Protein AF-A0A9W5NQE2-F1 (afdb_monomer_lite)

Sequence (85 aa):
MINGTFKASRGFNLTAEEAKAVAVADKYLDQFLAADKVVFGFPLWNLTIPAVLHTYIDYLNRAGKTFNYTLEGPVGLIGNKKLHY

Foldseek 3Di:
DVVLQVCVVVVHDDDPVSVVVLVVLCVLLVVVLPALEDEDDADQDPNDGPPVVVVSVVSNDHDPRQWHADPVGIDGDSVRRHYHD

Secondary structure (DSSP, 8-state):
-HHHHHHHHTT----HHHHHHHHHHHHHHHHHHH-SEEE-----BTTB--HHHHHHHHHH--BTTTEEEETTEEEES-TTSEEE-

Radius of gyration: 14.38 Å; chains: 1; bounding box: 38×28×35 Å

Organism: Bacillus cereus (strain VD014) (NCBI:txid1053223)

InterPro domains:
  IPR003680 Flavodoxin-like fold [PF02525] (14-83)
  IPR029039 Flavoprotein-like superfamily [G3DSA:3.40.50.360] (1-85)
  IPR029039 Flavoprotein-like superfamily [SSF52218] (9-84)
  IPR050104 FMN-dependent NADH:quinone oxidoreductase, azoreductase type 1 [PTHR43741] (4-83)

pLDDT: mean 92.78, std 7.12, range [55.94, 98.5]

Structure (mmCIF, N/CA/C/O backbone):
data_AF-A0A9W5NQE2-F1
#
_entry.id   AF-A0A9W5NQE2-F1
#
loop_
_atom_site.group_PDB
_atom_site.id
_atom_site.type_symbol
_atom_site.label_atom_id
_atom_site.label_alt_id
_atom_site.label_comp_id
_atom_site.label_asym_id
_atom_site.label_entity_id
_atom_site.label_seq_id
_atom_site.pdbx_PDB_ins_code
_atom_site.Cartn_x
_atom_site.Cartn_y
_atom_site.Cartn_z
_atom_site.occupancy
_atom_site.B_iso_or_equiv
_atom_site.auth_seq_id
_atom_site.auth_comp_id
_atom_site.auth_asym_id
_atom_site.auth_atom_id
_atom_site.pdbx_PDB_model_num
ATOM 1 N N . MET A 1 1 ? -0.886 7.754 -10.778 1.00 55.94 1 MET A N 1
ATOM 2 C CA . MET A 1 1 ? -1.309 7.115 -9.512 1.00 55.94 1 MET A CA 1
ATOM 3 C C . MET A 1 1 ? -2.026 8.101 -8.600 1.00 55.94 1 MET A C 1
ATOM 5 O O . MET A 1 1 ? -3.228 7.951 -8.460 1.00 55.94 1 MET A O 1
ATOM 9 N N . ILE A 1 2 ? -1.359 9.145 -8.078 1.00 63.41 2 ILE A N 1
ATOM 10 C CA . ILE A 1 2 ? -1.956 10.103 -7.117 1.00 63.41 2 ILE A CA 1
ATOM 11 C C . ILE A 1 2 ? -3.297 10.688 -7.607 1.00 63.41 2 ILE A C 1
ATOM 13 O O . ILE A 1 2 ? -4.298 10.559 -6.908 1.00 63.41 2 ILE A O 1
ATOM 17 N N . ASN A 1 3 ? -3.359 11.227 -8.833 1.00 77.19 3 ASN A N 1
ATOM 18 C CA . ASN A 1 3 ? -4.608 11.784 -9.378 1.00 77.19 3 ASN A CA 1
ATOM 19 C C . ASN A 1 3 ? -5.705 10.733 -9.612 1.00 77.19 3 ASN A C 1
ATOM 21 O O . ASN A 1 3 ? -6.839 10.949 -9.202 1.00 77.19 3 ASN A O 1
ATOM 25 N N . GLY A 1 4 ? -5.385 9.598 -10.242 1.00 87.31 4 GLY A N 1
ATOM 26 C CA . GLY A 1 4 ? -6.379 8.561 -10.552 1.00 87.31 4 GLY A CA 1
ATOM 27 C C . GLY A 1 4 ? -6.991 7.944 -9.293 1.00 87.31 4 GLY A C 1
ATOM 28 O O . GLY A 1 4 ? -8.207 7.869 -9.163 1.00 87.31 4 GLY A O 1
ATOM 29 N N . THR A 1 5 ? -6.154 7.590 -8.321 1.00 86.00 5 THR A N 1
ATOM 30 C CA . THR A 1 5 ? -6.583 7.041 -7.031 1.00 86.00 5 THR A CA 1
ATOM 31 C C . THR A 1 5 ? -7.444 8.023 -6.236 1.00 86.00 5 THR A C 1
ATOM 33 O O . THR A 1 5 ? -8.462 7.636 -5.661 1.00 86.00 5 THR A O 1
ATOM 36 N N . PHE A 1 6 ? -7.052 9.299 -6.208 1.00 85.62 6 PHE A N 1
ATOM 37 C CA . PHE A 1 6 ? -7.830 10.358 -5.569 1.00 85.62 6 PHE A CA 1
ATOM 38 C C . PHE A 1 6 ? -9.186 10.565 -6.254 1.00 85.62 6 PHE A C 1
ATOM 40 O O . PHE A 1 6 ? -10.210 10.695 -5.588 1.00 85.62 6 PHE A O 1
ATOM 47 N N . LYS A 1 7 ? -9.210 10.566 -7.590 1.00 90.12 7 LYS A N 1
ATOM 48 C CA . LYS A 1 7 ? -10.453 10.684 -8.355 1.00 90.12 7 LYS A CA 1
ATOM 49 C C . LYS A 1 7 ? -11.388 9.508 -8.101 1.00 90.12 7 LYS A C 1
ATOM 51 O O . LYS A 1 7 ? -12.565 9.725 -7.825 1.00 90.12 7 LYS A O 1
ATOM 56 N N . ALA A 1 8 ? -10.846 8.291 -8.111 1.00 87.88 8 ALA A N 1
ATOM 57 C CA . ALA A 1 8 ? -11.595 7.069 -7.848 1.00 87.88 8 ALA A CA 1
ATOM 58 C C . ALA A 1 8 ? -12.249 7.086 -6.457 1.00 87.88 8 ALA A C 1
ATOM 60 O O . ALA A 1 8 ? -13.428 6.768 -6.334 1.00 87.88 8 ALA A O 1
ATOM 61 N N . SER A 1 9 ? -11.531 7.522 -5.414 1.00 83.50 9 SER A N 1
ATOM 62 C CA . SER A 1 9 ? -12.084 7.580 -4.050 1.00 83.50 9 SER A CA 1
ATOM 63 C C . SER A 1 9 ? -13.173 8.640 -3.864 1.00 83.50 9 SER A C 1
ATOM 65 O O . SER A 1 9 ? -13.981 8.535 -2.944 1.00 83.50 9 SER A O 1
ATOM 67 N N . ARG A 1 10 ? -13.216 9.655 -4.733 1.00 85.69 10 ARG A N 1
ATOM 68 C CA . ARG A 1 10 ? -14.213 10.737 -4.722 1.00 85.69 10 ARG A CA 1
ATOM 69 C C . ARG A 1 10 ? -15.351 10.533 -5.728 1.00 85.69 10 ARG A C 1
ATOM 71 O O . ARG A 1 10 ? -16.227 11.387 -5.807 1.00 85.69 10 ARG A O 1
ATOM 78 N N . GLY A 1 11 ? -15.346 9.432 -6.485 1.00 87.12 11 GLY A N 1
ATOM 79 C CA . GLY A 1 11 ? -16.353 9.153 -7.513 1.00 87.12 11 GLY A CA 1
ATOM 80 C C . GLY A 1 11 ? -16.256 10.057 -8.748 1.00 87.12 11 GLY A C 1
ATOM 81 O O . GLY A 1 11 ? -17.240 10.222 -9.463 1.00 87.12 11 GLY A O 1
ATOM 82 N N . PHE A 1 12 ? -15.094 10.666 -9.002 1.00 91.62 12 PHE A N 1
ATOM 83 C CA . PHE A 1 12 ? -14.863 11.448 -10.216 1.00 91.62 12 PHE A CA 1
ATOM 84 C C . PHE A 1 12 ? -14.584 10.541 -11.422 1.00 91.62 12 PHE A C 1
ATOM 86 O O . PHE A 1 12 ? -14.070 9.431 -11.282 1.00 91.62 12 PHE A O 1
ATOM 93 N N . ASN A 1 13 ? -14.860 11.052 -12.624 1.00 93.31 13 ASN A N 1
ATOM 94 C CA . ASN A 1 13 ? -14.557 10.351 -13.871 1.00 93.31 13 ASN A CA 1
ATOM 95 C C . ASN A 1 13 ? -13.044 10.156 -14.054 1.00 93.31 13 ASN A C 1
ATOM 97 O O . ASN A 1 13 ? -12.250 11.071 -13.810 1.00 93.31 13 ASN A O 1
ATOM 101 N N . LEU A 1 14 ? -12.666 8.971 -14.534 1.00 94.06 14 LEU A N 1
ATOM 102 C CA . LEU A 1 14 ? -11.286 8.587 -14.826 1.00 94.06 14 LEU A CA 1
ATOM 103 C C . LEU A 1 14 ? -11.053 8.544 -16.335 1.00 94.06 14 LEU A C 1
ATOM 105 O O . LEU A 1 14 ? -11.923 8.097 -17.085 1.00 94.06 14 LEU A O 1
ATOM 109 N N . THR A 1 15 ? -9.860 8.942 -16.782 1.00 96.12 15 THR A N 1
ATOM 110 C CA . THR A 1 15 ? -9.406 8.576 -18.134 1.00 96.12 15 THR A CA 1
ATOM 111 C C . THR A 1 15 ? -9.099 7.077 -18.208 1.00 96.12 15 THR A C 1
ATOM 113 O O . THR A 1 15 ? -8.968 6.400 -17.184 1.00 96.12 15 THR A O 1
ATOM 116 N N . ALA A 1 16 ? -8.939 6.539 -19.419 1.00 95.06 16 ALA A N 1
ATOM 117 C CA . ALA A 1 16 ? -8.597 5.130 -19.604 1.00 95.06 16 ALA A CA 1
ATOM 118 C C . ALA A 1 16 ? -7.249 4.765 -18.948 1.00 95.06 16 ALA A C 1
ATOM 120 O O . ALA A 1 16 ? -7.105 3.691 -18.364 1.00 95.06 16 ALA A O 1
ATOM 121 N N . GLU A 1 17 ? -6.264 5.659 -19.008 1.00 93.56 17 GLU A N 1
ATOM 122 C CA . GLU A 1 17 ? -4.945 5.495 -18.392 1.00 93.56 17 GLU A CA 1
ATOM 123 C C . GLU A 1 17 ? -5.030 5.560 -16.866 1.00 93.56 17 GLU A C 1
ATOM 125 O O . GLU A 1 17 ? -4.409 4.748 -16.177 1.00 93.56 17 GLU A O 1
ATOM 130 N N . GLU A 1 18 ? -5.824 6.492 -16.329 1.00 94.62 18 GLU A N 1
ATOM 131 C CA . GLU A 1 18 ? -6.066 6.598 -14.889 1.00 94.62 18 GLU A CA 1
ATOM 132 C C . GLU A 1 18 ? -6.748 5.336 -14.358 1.00 94.62 18 GLU A C 1
ATOM 134 O O . GLU A 1 18 ? -6.290 4.777 -13.363 1.00 94.62 18 GLU A O 1
ATOM 139 N N . ALA A 1 19 ? -7.777 4.844 -15.053 1.00 94.06 19 ALA A N 1
ATOM 14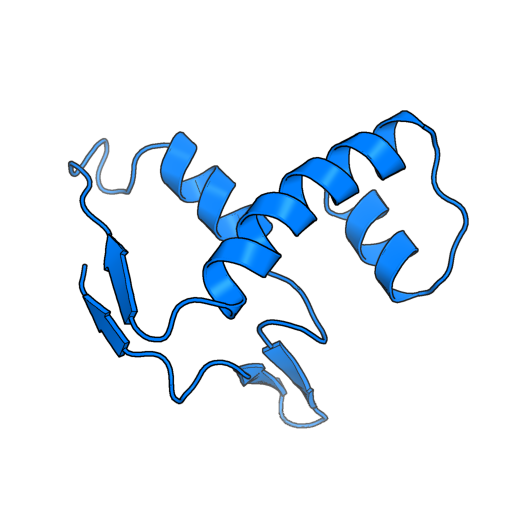0 C CA . ALA A 1 19 ? -8.482 3.619 -14.694 1.00 94.06 19 ALA A CA 1
ATOM 141 C C . ALA A 1 19 ? -7.553 2.395 -14.710 1.00 94.06 19 ALA A C 1
ATOM 143 O O . ALA A 1 19 ? -7.559 1.606 -13.767 1.00 94.06 19 ALA A O 1
ATOM 144 N N . LYS A 1 20 ? -6.695 2.260 -15.732 1.00 95.25 20 LYS A N 1
ATOM 145 C CA . LYS A 1 20 ? -5.689 1.184 -15.794 1.00 95.25 20 LYS A CA 1
ATOM 146 C C . LYS A 1 20 ? -4.708 1.251 -14.625 1.00 95.25 20 LYS A C 1
ATOM 148 O O . LYS A 1 20 ? -4.431 0.228 -14.007 1.00 95.25 20 LYS A O 1
ATOM 153 N N . ALA A 1 21 ? -4.193 2.438 -14.305 1.00 93.69 21 ALA A N 1
ATOM 154 C CA . ALA A 1 21 ? -3.262 2.609 -13.191 1.00 93.69 21 ALA A CA 1
ATOM 155 C C . ALA A 1 21 ? -3.921 2.300 -11.835 1.00 93.69 21 ALA A C 1
ATOM 157 O O . ALA A 1 21 ? -3.314 1.626 -11.003 1.00 93.69 21 ALA A O 1
ATOM 158 N N . VAL A 1 22 ? -5.166 2.746 -11.629 1.00 95.06 22 VAL A N 1
ATOM 159 C CA . VAL A 1 22 ? -5.952 2.434 -10.425 1.00 95.06 22 VAL A CA 1
ATOM 1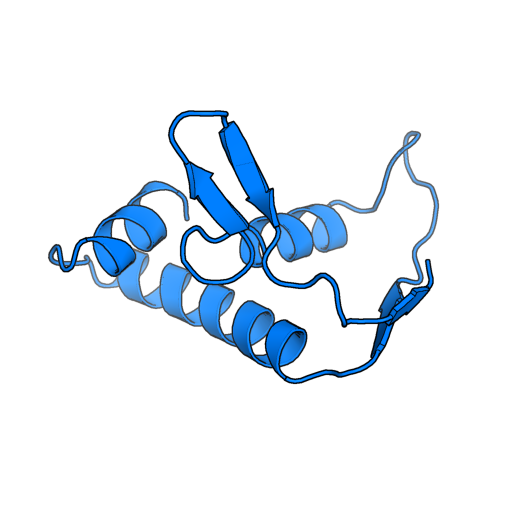60 C C . VAL A 1 22 ? -6.172 0.928 -10.303 1.00 95.06 22 VAL A C 1
ATOM 162 O O . VAL A 1 22 ? -5.900 0.374 -9.246 1.00 95.06 22 VAL A O 1
ATOM 165 N N . ALA A 1 23 ? -6.541 0.246 -11.391 1.00 95.56 23 ALA A N 1
ATOM 166 C CA . ALA A 1 23 ? -6.751 -1.201 -11.385 1.00 95.56 23 ALA A CA 1
ATOM 167 C C . ALA A 1 23 ? -5.485 -1.993 -11.012 1.00 95.56 23 ALA A C 1
ATOM 169 O O . ALA A 1 23 ? -5.562 -2.985 -10.287 1.00 95.56 23 ALA A O 1
ATOM 170 N N . VAL A 1 24 ? -4.306 -1.555 -11.472 1.00 96.06 24 VAL A N 1
ATOM 171 C CA . VAL A 1 24 ? -3.027 -2.169 -11.075 1.00 96.06 24 VAL A CA 1
ATOM 172 C C . VAL A 1 24 ? -2.796 -2.014 -9.573 1.00 96.06 24 VAL A C 1
ATOM 174 O O . VAL A 1 24 ? -2.450 -2.989 -8.912 1.00 96.06 24 VAL A O 1
ATOM 177 N N . ALA A 1 25 ? -3.005 -0.815 -9.028 1.00 95.44 25 ALA A N 1
ATOM 178 C CA . ALA A 1 25 ? -2.826 -0.557 -7.603 1.00 95.44 25 ALA A CA 1
ATOM 179 C C . ALA A 1 25 ? -3.824 -1.343 -6.743 1.00 95.44 25 ALA A C 1
ATOM 181 O O . ALA A 1 25 ? -3.430 -1.957 -5.753 1.00 95.44 25 ALA A O 1
ATOM 182 N N . ASP A 1 26 ? -5.096 -1.350 -7.148 1.00 95.94 26 ASP A N 1
ATOM 183 C CA . ASP A 1 26 ? -6.182 -2.030 -6.443 1.00 95.94 26 ASP A CA 1
ATOM 184 C C . ASP A 1 26 ? -5.919 -3.537 -6.368 1.00 95.94 26 ASP A C 1
ATOM 186 O O . ASP A 1 26 ? -6.048 -4.118 -5.297 1.00 95.94 26 ASP A O 1
ATOM 190 N N . LYS A 1 27 ? -5.400 -4.155 -7.441 1.00 97.94 27 LYS A N 1
ATOM 191 C CA . LYS A 1 27 ? -4.997 -5.571 -7.427 1.00 97.94 27 LYS A CA 1
ATOM 192 C C . LYS A 1 27 ? -4.041 -5.903 -6.272 1.00 97.94 27 LYS A C 1
ATOM 194 O O . LYS A 1 27 ? -4.240 -6.897 -5.577 1.00 97.94 27 LYS A O 1
ATOM 199 N N . TYR A 1 28 ? -2.987 -5.109 -6.087 1.00 98.06 28 TYR A N 1
ATOM 200 C CA . TYR A 1 28 ? -1.992 -5.353 -5.036 1.00 98.06 28 TYR A CA 1
ATOM 201 C C . TYR A 1 28 ? -2.510 -4.973 -3.649 1.00 98.06 28 TYR A C 1
ATOM 203 O O . TYR A 1 28 ? -2.261 -5.687 -2.678 1.00 98.06 28 TYR A O 1
ATOM 211 N N . LEU A 1 29 ? -3.255 -3.871 -3.556 1.00 96.44 29 LEU A N 1
ATOM 212 C CA . LEU A 1 29 ? -3.867 -3.425 -2.311 1.00 96.44 29 LEU A CA 1
ATOM 213 C C . LEU A 1 29 ? -4.870 -4.455 -1.782 1.00 96.44 29 LEU A C 1
ATOM 215 O O . LEU A 1 29 ? -4.806 -4.815 -0.610 1.00 96.44 29 LEU A O 1
ATOM 219 N N . ASP A 1 30 ? -5.758 -4.960 -2.633 1.00 97.06 30 ASP A N 1
ATOM 220 C CA . ASP A 1 30 ? -6.773 -5.936 -2.241 1.00 97.06 30 ASP A CA 1
ATOM 221 C C . ASP A 1 30 ? -6.128 -7.261 -1.821 1.00 97.06 30 ASP A C 1
ATOM 223 O O . ASP A 1 30 ? -6.503 -7.832 -0.795 1.00 97.06 30 ASP A O 1
ATOM 227 N N . GLN A 1 31 ? -5.084 -7.703 -2.536 1.00 97.56 31 GLN A N 1
ATOM 228 C CA . GLN A 1 31 ? -4.280 -8.857 -2.127 1.00 97.56 31 GLN A CA 1
ATOM 229 C C . GLN A 1 31 ? -3.667 -8.653 -0.732 1.00 97.56 31 GLN A C 1
ATOM 231 O O . GLN A 1 31 ? -3.742 -9.541 0.118 1.00 97.56 31 GLN A O 1
ATOM 236 N N . PHE A 1 32 ? -3.072 -7.486 -0.479 1.00 96.94 32 PHE A N 1
ATOM 237 C CA . PHE A 1 32 ? -2.481 -7.157 0.815 1.00 96.94 32 PHE A CA 1
ATOM 238 C C . PHE A 1 32 ? -3.530 -7.105 1.932 1.00 96.94 32 PHE A C 1
ATOM 240 O O . PHE A 1 32 ? -3.299 -7.627 3.025 1.00 96.94 32 PHE A O 1
ATOM 247 N N . LEU A 1 33 ? -4.693 -6.499 1.678 1.00 95.69 33 LEU A N 1
ATOM 248 C CA . LEU A 1 33 ? -5.782 -6.389 2.650 1.00 95.69 33 LEU A CA 1
ATOM 249 C C . LEU A 1 33 ? -6.352 -7.757 3.029 1.00 95.69 33 LEU A C 1
ATOM 251 O O . LEU A 1 33 ? 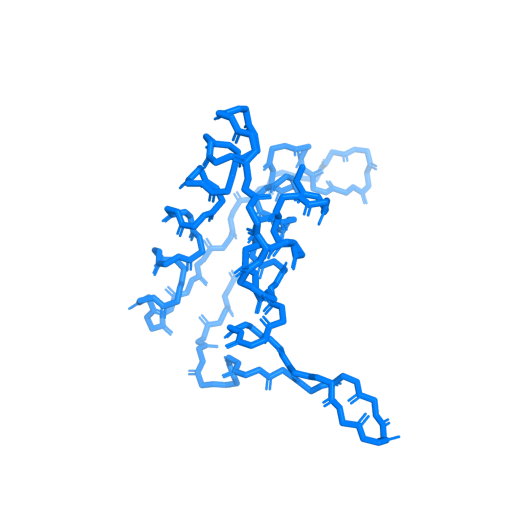-6.607 -7.972 4.213 1.00 95.69 33 LEU A O 1
ATOM 255 N N . ALA A 1 34 ? -6.459 -8.682 2.073 1.00 96.25 34 ALA A N 1
ATOM 256 C CA . ALA A 1 34 ? -6.981 -10.029 2.292 1.00 96.25 34 ALA A CA 1
ATOM 257 C C . ALA A 1 34 ? -6.071 -10.937 3.145 1.00 96.25 34 ALA A C 1
ATOM 259 O O . ALA A 1 34 ? -6.547 -11.922 3.699 1.00 96.25 34 ALA A O 1
ATOM 260 N N . ALA A 1 35 ? -4.774 -10.638 3.263 1.00 95.88 35 ALA A N 1
ATOM 261 C CA . ALA A 1 35 ? -3.828 -11.489 3.991 1.00 95.88 35 ALA A CA 1
ATOM 262 C C . ALA A 1 35 ? -3.807 -11.212 5.508 1.00 95.88 35 ALA A C 1
ATOM 264 O O . ALA A 1 35 ? -3.570 -10.083 5.921 1.00 95.88 35 ALA A O 1
ATOM 265 N N . ASP A 1 36 ? -3.924 -12.219 6.375 1.00 93.12 36 ASP A N 1
ATOM 266 C CA . ASP A 1 36 ? -3.800 -12.012 7.836 1.00 93.12 36 ASP A CA 1
ATOM 267 C C . ASP A 1 36 ? -2.363 -11.700 8.290 1.00 93.12 36 ASP A C 1
ATOM 269 O O . ASP A 1 36 ? -2.128 -11.046 9.313 1.00 93.12 36 ASP A O 1
ATOM 273 N N . LYS A 1 37 ? -1.384 -12.195 7.526 1.00 94.69 37 LYS A N 1
ATOM 274 C CA . LYS A 1 37 ? 0.049 -12.047 7.787 1.00 94.69 37 LYS A CA 1
ATOM 275 C C . LYS A 1 37 ? 0.776 -11.688 6.501 1.00 94.69 37 LYS A C 1
ATOM 277 O O . LYS A 1 37 ? 0.467 -12.247 5.451 1.00 94.69 37 LYS A O 1
ATOM 282 N N . VAL A 1 38 ? 1.764 -10.805 6.593 1.00 96.12 38 VAL A N 1
ATOM 283 C CA . VAL A 1 38 ? 2.602 -10.403 5.454 1.00 96.12 38 VAL A CA 1
ATOM 284 C C . VAL A 1 38 ? 4.071 -10.471 5.859 1.00 96.12 38 VAL A C 1
ATOM 286 O O . VAL A 1 38 ? 4.435 -10.027 6.948 1.00 96.12 38 VAL A O 1
ATOM 289 N N . VAL A 1 39 ? 4.896 -11.041 4.979 1.00 97.31 39 VAL A N 1
ATOM 290 C CA . VAL A 1 39 ? 6.353 -11.121 5.130 1.00 97.31 39 VAL A CA 1
ATOM 291 C C . VAL A 1 39 ? 6.996 -10.320 4.003 1.00 97.31 39 VAL A C 1
ATOM 293 O O . VAL A 1 39 ? 6.740 -10.599 2.832 1.00 97.31 39 VAL A O 1
ATOM 296 N N . PHE A 1 40 ? 7.832 -9.345 4.348 1.00 97.31 40 PHE A N 1
ATOM 297 C CA . PHE A 1 40 ? 8.683 -8.635 3.400 1.00 97.31 40 PHE A CA 1
ATOM 298 C C . PHE A 1 40 ? 10.092 -9.221 3.450 1.00 97.31 40 PHE A C 1
ATOM 300 O O . PHE A 1 40 ? 10.668 -9.357 4.517 1.00 97.31 40 PHE A O 1
ATOM 307 N N . GLY A 1 41 ? 10.644 -9.582 2.294 1.00 97.69 41 GLY A N 1
ATOM 308 C CA . GLY A 1 41 ? 12.034 -10.009 2.168 1.00 97.69 41 GLY A CA 1
ATOM 309 C C . GLY A 1 41 ? 12.689 -9.233 1.040 1.00 97.69 41 GLY A C 1
ATOM 310 O O . GLY A 1 41 ? 12.238 -9.311 -0.103 1.00 97.69 41 GLY A O 1
ATOM 311 N N . PHE A 1 42 ? 13.715 -8.447 1.353 1.00 97.94 42 PHE A N 1
ATOM 312 C CA . PHE A 1 42 ? 14.387 -7.593 0.377 1.00 97.94 42 PHE A CA 1
ATOM 313 C C . PHE A 1 42 ? 15.842 -7.315 0.780 1.00 97.94 42 PHE A C 1
ATOM 315 O O . PHE A 1 42 ? 16.162 -7.295 1.968 1.00 97.94 42 PHE A O 1
ATOM 322 N N . PRO A 1 43 ? 16.743 -7.090 -0.192 1.00 97.94 43 PRO A N 1
ATOM 323 C CA . PRO A 1 43 ? 18.100 -6.646 0.092 1.00 97.94 43 PRO A CA 1
ATOM 324 C C . PRO A 1 43 ? 18.135 -5.157 0.456 1.00 97.94 43 PRO A C 1
ATOM 326 O O . PRO A 1 43 ? 17.305 -4.373 -0.004 1.00 97.94 43 PRO A O 1
ATOM 329 N N . LEU A 1 44 ? 19.152 -4.752 1.217 1.00 98.12 44 LEU A N 1
ATOM 330 C CA . LEU A 1 44 ? 19.462 -3.341 1.433 1.00 98.12 44 LEU A CA 1
ATOM 331 C C . LEU A 1 44 ? 20.274 -2.806 0.249 1.00 98.12 44 LEU A C 1
ATOM 333 O O . LEU A 1 44 ? 21.431 -3.188 0.072 1.00 98.12 44 LEU A O 1
ATOM 337 N N . TRP A 1 45 ? 19.697 -1.896 -0.533 1.00 97.69 45 TRP A N 1
ATOM 338 C CA . TRP A 1 45 ? 20.370 -1.232 -1.651 1.00 97.69 45 TRP A CA 1
ATOM 339 C C . TRP A 1 45 ? 20.359 0.277 -1.447 1.00 97.69 45 TRP A C 1
ATOM 341 O O . TRP A 1 45 ? 19.309 0.867 -1.221 1.00 97.69 45 TRP A O 1
ATOM 351 N N . ASN A 1 46 ? 21.528 0.916 -1.540 1.00 97.38 46 ASN A N 1
ATOM 352 C CA . ASN A 1 46 ? 21.669 2.368 -1.374 1.00 97.38 46 ASN A CA 1
ATOM 353 C C . ASN A 1 46 ? 20.990 2.894 -0.095 1.00 97.38 46 ASN A C 1
ATOM 355 O O . ASN A 1 46 ? 20.293 3.904 -0.123 1.00 97.38 46 ASN A O 1
ATOM 359 N N . LEU A 1 47 ? 21.186 2.180 1.020 1.00 97.50 47 LEU A N 1
ATOM 360 C CA . LEU A 1 47 ? 20.610 2.488 2.337 1.00 97.50 47 LEU A CA 1
ATOM 361 C C . LEU A 1 47 ? 19.072 2.412 2.407 1.00 97.50 47 LEU A C 1
ATOM 363 O O . LEU A 1 47 ? 18.481 2.922 3.356 1.00 97.50 47 LEU A O 1
ATOM 367 N N . THR A 1 48 ? 18.411 1.772 1.439 1.00 97.75 48 THR A N 1
ATOM 368 C CA . THR A 1 48 ? 16.950 1.640 1.418 1.00 97.75 48 THR A CA 1
ATOM 369 C C . THR A 1 48 ? 16.481 0.352 0.722 1.00 97.75 48 THR A C 1
ATOM 371 O O . THR A 1 48 ? 17.272 -0.525 0.367 1.00 97.75 48 THR A O 1
ATOM 374 N N . ILE A 1 49 ? 15.165 0.219 0.577 1.00 98.19 49 ILE A N 1
ATOM 375 C CA . ILE A 1 49 ? 14.484 -0.860 -0.138 1.00 98.19 49 ILE A CA 1
ATOM 376 C C . ILE A 1 49 ? 14.660 -0.733 -1.662 1.00 98.19 49 ILE A C 1
ATOM 378 O O . ILE A 1 49 ? 14.767 0.379 -2.184 1.00 98.19 49 ILE A O 1
ATOM 382 N N . PRO A 1 50 ? 14.609 -1.838 -2.427 1.00 98.50 50 PRO A N 1
ATOM 383 C CA . PRO A 1 50 ? 14.580 -1.769 -3.885 1.00 98.50 50 PRO A CA 1
ATOM 384 C C . PRO A 1 50 ? 13.394 -0.942 -4.405 1.00 98.50 50 PRO A C 1
ATOM 386 O O . PRO A 1 50 ? 12.293 -1.003 -3.855 1.00 98.50 50 PRO A O 1
ATOM 389 N N . ALA A 1 51 ? 13.579 -0.236 -5.525 1.00 98.19 51 ALA A N 1
ATOM 390 C CA . ALA A 1 51 ? 12.558 0.643 -6.115 1.00 98.19 51 ALA A CA 1
ATOM 391 C C . ALA A 1 51 ? 11.212 -0.060 -6.394 1.00 98.19 51 ALA A C 1
ATOM 393 O O . ALA A 1 51 ? 10.146 0.547 -6.280 1.00 98.19 51 ALA A O 1
ATOM 394 N N . VAL A 1 52 ? 11.248 -1.357 -6.712 1.00 97.75 52 VAL A N 1
ATOM 395 C CA . VAL A 1 52 ? 10.040 -2.172 -6.908 1.00 97.75 52 VAL A CA 1
ATOM 396 C C . VAL A 1 52 ? 9.232 -2.338 -5.618 1.00 97.75 52 VAL A C 1
ATOM 398 O O . VAL A 1 52 ? 8.005 -2.279 -5.663 1.00 97.75 52 VAL A O 1
ATOM 401 N N . LEU A 1 53 ? 9.897 -2.480 -4.465 1.00 98.00 53 LEU A N 1
ATOM 402 C CA . LEU A 1 53 ? 9.221 -2.566 -3.171 1.00 98.00 53 LEU A CA 1
ATOM 403 C C . LEU A 1 53 ? 8.686 -1.197 -2.743 1.00 98.00 53 LEU A C 1
ATOM 405 O O . LEU A 1 53 ? 7.578 -1.124 -2.222 1.00 98.00 53 LEU A O 1
ATOM 409 N N . HIS A 1 54 ? 9.412 -0.113 -3.033 1.00 97.19 54 HIS A N 1
ATOM 410 C CA . HIS A 1 54 ? 8.888 1.241 -2.838 1.00 97.19 54 HIS A CA 1
ATOM 411 C C . HIS A 1 54 ? 7.585 1.447 -3.621 1.00 97.19 54 HIS A C 1
ATOM 413 O O . HIS A 1 54 ? 6.572 1.832 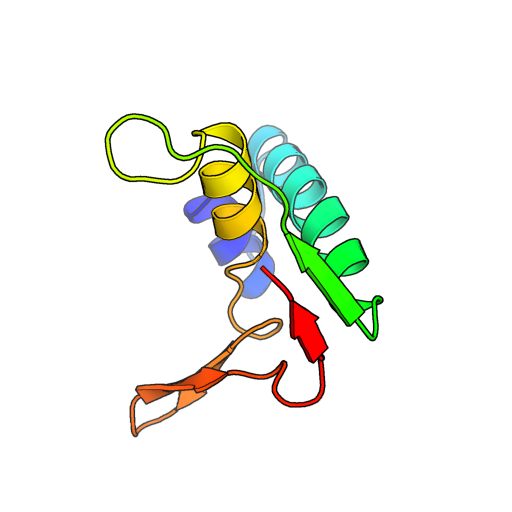-3.047 1.00 97.19 54 HIS A O 1
ATOM 419 N N . THR A 1 55 ? 7.581 1.091 -4.909 1.00 97.19 55 THR A N 1
ATOM 420 C CA . THR A 1 55 ? 6.387 1.195 -5.766 1.00 97.19 55 THR A CA 1
ATOM 421 C C . THR A 1 55 ? 5.229 0.346 -5.237 1.00 97.19 55 THR A C 1
ATOM 423 O O . THR A 1 55 ? 4.081 0.782 -5.253 1.00 97.19 55 THR A O 1
ATOM 426 N N . TYR A 1 56 ? 5.511 -0.859 -4.734 1.00 97.62 56 TYR A N 1
ATOM 427 C CA . TYR A 1 56 ? 4.491 -1.688 -4.096 1.00 97.62 56 TYR A CA 1
ATOM 428 C C . TYR A 1 56 ? 3.891 -1.002 -2.860 1.00 97.62 56 TYR A C 1
ATOM 430 O O . TYR A 1 56 ? 2.671 -0.957 -2.727 1.00 97.62 56 TYR A O 1
ATOM 438 N N . ILE A 1 57 ? 4.716 -0.409 -1.991 1.00 96.38 57 ILE A N 1
ATOM 439 C CA . ILE A 1 57 ? 4.244 0.338 -0.813 1.00 96.38 57 ILE A CA 1
ATOM 440 C C . ILE A 1 57 ? 3.399 1.553 -1.230 1.00 96.38 57 ILE A C 1
ATOM 442 O O . ILE A 1 57 ? 2.363 1.806 -0.610 1.00 96.38 57 ILE A O 1
ATOM 446 N N . ASP A 1 58 ? 3.757 2.247 -2.315 1.00 95.25 58 ASP A N 1
ATOM 447 C CA . ASP A 1 58 ? 2.951 3.348 -2.865 1.00 95.25 58 ASP A CA 1
ATOM 448 C C . ASP A 1 58 ? 1.535 2.887 -3.250 1.00 95.25 58 ASP A C 1
ATOM 450 O O . ASP A 1 58 ? 0.566 3.630 -3.084 1.00 95.25 58 ASP A O 1
ATOM 454 N N . TYR A 1 59 ? 1.385 1.651 -3.738 1.00 95.75 59 TYR A N 1
ATOM 455 C CA . TYR A 1 59 ? 0.080 1.085 -4.103 1.00 95.75 59 TYR A CA 1
ATOM 456 C C . TYR A 1 59 ? -0.791 0.807 -2.877 1.00 95.75 59 TYR A C 1
ATOM 458 O O . TYR A 1 59 ? -2.014 0.960 -2.942 1.00 95.75 59 TYR A O 1
ATOM 466 N N . LEU A 1 60 ? -0.165 0.442 -1.754 1.00 95.25 60 LEU A N 1
ATOM 467 C CA . LEU A 1 60 ? -0.856 0.164 -0.496 1.00 95.25 60 LEU A CA 1
ATOM 468 C C . LEU A 1 60 ? -1.367 1.434 0.195 1.00 95.25 60 LEU A C 1
ATOM 470 O O . LEU A 1 60 ? -2.255 1.359 1.048 1.00 95.25 60 LEU A O 1
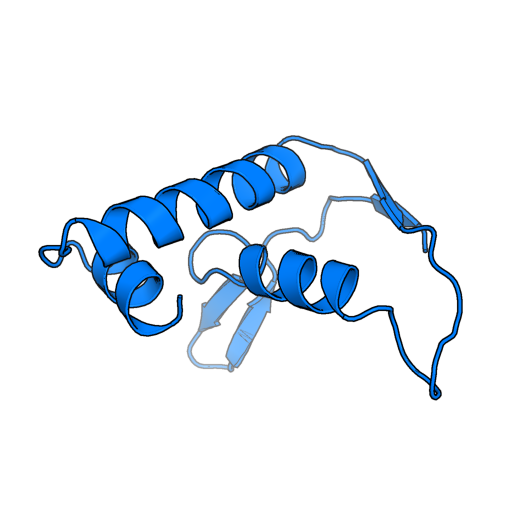ATOM 474 N N . ASN A 1 61 ? -0.818 2.600 -0.140 1.00 93.19 61 ASN A N 1
ATOM 475 C CA . ASN A 1 61 ? -1.166 3.863 0.497 1.00 93.19 61 ASN A CA 1
ATOM 476 C C . ASN A 1 61 ? -2.512 4.393 -0.034 1.00 93.19 61 ASN A C 1
ATOM 478 O O . ASN A 1 61 ? -2.595 5.015 -1.097 1.00 93.19 61 ASN A O 1
ATOM 482 N N . ARG A 1 62 ? -3.601 4.108 0.696 1.00 92.06 62 ARG A N 1
ATOM 483 C CA . ARG A 1 62 ? -4.967 4.425 0.264 1.00 92.06 62 ARG A CA 1
ATOM 484 C C . ARG A 1 62 ? -5.862 4.846 1.430 1.00 92.06 62 ARG A C 1
ATOM 486 O O . ARG A 1 62 ? -6.221 4.033 2.285 1.00 92.06 62 ARG A O 1
ATOM 493 N N . ALA A 1 63 ? -6.294 6.107 1.393 1.00 91.06 63 ALA A N 1
ATOM 494 C CA . ALA A 1 63 ? -7.303 6.634 2.307 1.00 91.06 63 ALA A CA 1
ATOM 495 C C . ALA A 1 63 ? -8.621 5.852 2.164 1.00 91.06 63 ALA A C 1
ATOM 497 O O . ALA A 1 63 ? -9.033 5.531 1.047 1.00 91.06 63 ALA A O 1
ATOM 498 N N . GLY A 1 64 ? -9.270 5.522 3.279 1.00 90.69 64 GLY A N 1
ATOM 499 C CA . GLY A 1 64 ? -10.469 4.680 3.308 1.00 90.69 64 GLY A CA 1
ATOM 500 C C . GLY A 1 64 ? -10.198 3.177 3.240 1.00 90.69 64 GLY A C 1
ATOM 501 O O . GLY A 1 64 ? -11.141 2.396 3.333 1.00 90.69 64 GLY A O 1
ATOM 502 N N . LYS A 1 65 ? -8.939 2.750 3.064 1.00 93.00 65 LYS A N 1
ATOM 503 C CA . LYS A 1 65 ? -8.567 1.330 2.939 1.00 93.00 65 LYS A CA 1
ATOM 504 C C . LYS A 1 65 ? -7.490 0.923 3.941 1.00 93.00 65 LYS A C 1
ATOM 506 O O . LYS A 1 65 ? -7.718 0.017 4.732 1.00 93.00 65 LYS A O 1
ATOM 511 N N . THR A 1 66 ? -6.337 1.592 3.936 1.00 94.62 66 THR A N 1
ATOM 512 C CA . THR A 1 66 ? -5.221 1.296 4.858 1.00 94.62 66 THR A CA 1
ATOM 513 C C . THR A 1 66 ? -5.056 2.336 5.956 1.00 94.62 66 THR A C 1
ATOM 515 O O . THR A 1 66 ? -4.508 2.021 7.012 1.00 94.62 66 THR A O 1
ATOM 518 N N . PHE A 1 67 ? -5.587 3.540 5.755 1.00 94.75 67 PHE A N 1
ATOM 519 C CA . PHE A 1 67 ? -5.662 4.595 6.761 1.00 94.75 67 PHE A CA 1
ATOM 520 C C . PHE A 1 67 ? -6.887 5.495 6.516 1.00 94.75 67 PHE A C 1
ATOM 522 O O . PHE A 1 67 ? -7.472 5.462 5.433 1.00 94.75 67 PHE A O 1
ATOM 529 N N . ASN A 1 68 ? -7.255 6.317 7.497 1.00 93.81 68 ASN A N 1
ATOM 530 C CA . ASN A 1 68 ? -8.257 7.382 7.387 1.00 93.81 68 ASN A CA 1
ATOM 531 C C . ASN A 1 68 ? -7.720 8.697 7.955 1.00 93.81 68 ASN A C 1
ATOM 533 O O . ASN A 1 68 ? -6.836 8.679 8.801 1.00 93.81 68 ASN A O 1
ATOM 537 N N . TYR A 1 69 ? -8.274 9.828 7.517 1.00 93.12 69 TYR A N 1
ATOM 538 C CA . TYR A 1 69 ? -8.009 11.135 8.126 1.00 93.12 69 TYR A CA 1
ATOM 539 C C . TYR A 1 69 ? -9.041 11.429 9.223 1.00 93.12 69 TYR A C 1
ATOM 541 O O . TYR A 1 69 ? -10.240 11.292 8.976 1.00 93.12 69 TYR A O 1
ATOM 549 N N . THR A 1 70 ? -8.586 11.856 10.401 1.00 95.19 70 THR A N 1
ATOM 550 C CA . THR A 1 70 ? -9.420 12.412 11.482 1.00 95.19 70 THR A CA 1
ATOM 551 C C . THR A 1 70 ? -9.018 13.862 11.768 1.00 95.19 70 THR A C 1
ATOM 553 O O . THR A 1 70 ? -8.100 14.392 11.136 1.00 95.19 70 THR A O 1
ATOM 556 N N . LEU A 1 71 ? -9.709 14.521 12.703 1.00 96.19 71 LEU A N 1
ATOM 557 C CA . LEU A 1 71 ? -9.371 15.885 13.127 1.00 96.19 71 LEU A CA 1
ATOM 558 C C . LEU A 1 71 ? -7.993 15.952 13.807 1.00 96.19 71 LEU A C 1
ATOM 560 O O . LEU A 1 71 ? -7.304 16.962 13.712 1.00 96.19 71 LEU A O 1
ATOM 564 N N . GLU A 1 72 ? -7.581 14.864 14.452 1.00 96.50 72 GLU A N 1
ATOM 565 C CA . GLU A 1 72 ? -6.322 14.719 15.185 1.00 96.50 72 GLU A CA 1
ATOM 566 C C . GLU A 1 72 ? -5.170 14.224 14.292 1.00 96.50 72 GLU A C 1
ATOM 568 O O . GLU A 1 72 ? -4.014 14.233 14.712 1.00 96.50 72 GLU A O 1
ATOM 573 N N . GLY A 1 73 ? -5.470 13.802 13.059 1.00 95.00 73 GLY A N 1
ATOM 574 C CA . GLY A 1 73 ? -4.493 13.346 12.072 1.00 95.00 73 GLY A CA 1
ATOM 575 C C . GLY A 1 73 ? -4.855 12.009 11.412 1.00 95.00 73 GLY A C 1
ATOM 576 O O . GLY A 1 73 ? -5.958 11.491 11.579 1.00 95.00 73 GLY A O 1
ATOM 577 N N . PRO A 1 74 ? -3.954 11.438 10.593 1.00 95.69 74 PRO A N 1
ATOM 578 C CA . PRO A 1 74 ? -4.181 10.139 9.968 1.00 95.69 74 PRO A CA 1
ATOM 579 C C . PRO A 1 74 ? -4.129 8.985 10.983 1.00 95.69 74 PRO A C 1
ATOM 581 O O . PRO A 1 74 ? -3.206 8.907 11.790 1.00 95.69 74 PRO A O 1
ATOM 584 N N . VAL A 1 75 ? -5.064 8.037 10.883 1.00 96.25 75 VAL A N 1
ATOM 585 C CA . VAL A 1 75 ? -5.107 6.800 11.681 1.00 96.25 75 VAL A CA 1
ATOM 586 C C . VAL A 1 75 ? -5.065 5.566 10.779 1.00 96.25 75 VAL A C 1
ATOM 588 O O . VAL A 1 75 ? -5.773 5.496 9.773 1.00 96.25 75 VAL A O 1
ATOM 591 N N . GLY A 1 76 ? -4.230 4.582 11.117 1.00 95.44 76 GLY A N 1
ATOM 592 C CA . GLY A 1 76 ? -4.118 3.323 10.373 1.00 95.44 76 GLY A CA 1
ATOM 593 C C . GLY A 1 76 ? -5.311 2.386 10.602 1.00 95.44 76 GLY A C 1
ATOM 594 O O . GLY A 1 76 ? -5.828 2.295 11.710 1.00 95.44 76 GLY A O 1
ATOM 595 N N . LEU A 1 77 ? -5.726 1.655 9.563 1.00 94.81 77 LEU A N 1
ATOM 596 C CA . LEU A 1 77 ? -6.883 0.740 9.591 1.00 94.81 77 LEU A CA 1
ATOM 597 C C . LEU A 1 77 ? -6.497 -0.748 9.645 1.00 94.81 77 LEU A C 1
ATOM 599 O O . LEU A 1 77 ? -7.359 -1.608 9.791 1.00 94.81 77 LEU A O 1
ATOM 603 N N . ILE A 1 78 ? -5.206 -1.070 9.534 1.00 92.38 78 ILE A N 1
ATOM 604 C CA . ILE A 1 78 ? -4.701 -2.450 9.404 1.00 92.38 78 ILE A CA 1
ATOM 605 C C . ILE A 1 78 ? -4.098 -3.020 10.700 1.00 92.38 78 ILE A C 1
ATOM 607 O O . ILE A 1 78 ? -3.297 -3.949 10.644 1.00 92.38 78 ILE A O 1
ATOM 611 N N . GLY A 1 79 ? -4.475 -2.488 11.869 1.00 80.88 79 GLY A N 1
ATOM 612 C CA . GLY A 1 79 ? -3.830 -2.785 13.161 1.00 80.88 79 GLY A CA 1
ATOM 613 C C . GLY A 1 79 ? -3.833 -4.257 13.605 1.00 80.88 79 GLY A C 1
ATOM 614 O O . GLY A 1 79 ? -3.001 -4.645 14.418 1.00 80.88 79 GLY A O 1
ATOM 615 N N . ASN A 1 80 ? -4.712 -5.094 13.047 1.00 85.44 80 ASN A N 1
ATOM 616 C CA . ASN A 1 80 ? -4.797 -6.523 13.379 1.00 85.44 80 ASN A CA 1
ATOM 617 C C . ASN A 1 80 ? -3.889 -7.417 12.511 1.00 85.44 80 ASN A C 1
ATOM 619 O O . ASN A 1 80 ? -3.745 -8.608 12.794 1.00 85.44 80 ASN A O 1
ATOM 623 N N . LYS A 1 81 ? -3.294 -6.874 11.441 1.00 91.81 81 LYS A N 1
ATOM 624 C CA . LYS A 1 81 ? -2.471 -7.627 10.486 1.00 91.81 81 LYS A CA 1
ATOM 625 C C . LYS A 1 81 ? -1.053 -7.798 11.034 1.00 91.81 81 LYS A C 1
ATOM 627 O O . LYS A 1 81 ? -0.412 -6.817 11.405 1.00 91.81 81 LYS A O 1
ATOM 632 N N . LYS A 1 82 ? -0.536 -9.031 11.067 1.00 85.50 82 LYS A N 1
ATOM 633 C CA . LYS A 1 82 ? 0.837 -9.296 11.545 1.00 85.50 82 LYS A CA 1
ATOM 634 C C . LYS A 1 82 ? 1.848 -9.077 10.421 1.00 85.50 82 LYS A C 1
ATOM 636 O O . LYS A 1 82 ? 1.717 -9.664 9.348 1.00 85.50 82 LYS A O 1
ATOM 641 N N . LEU A 1 83 ? 2.864 -8.260 10.685 1.00 83.06 83 LEU A N 1
ATOM 642 C CA . LEU A 1 83 ? 3.924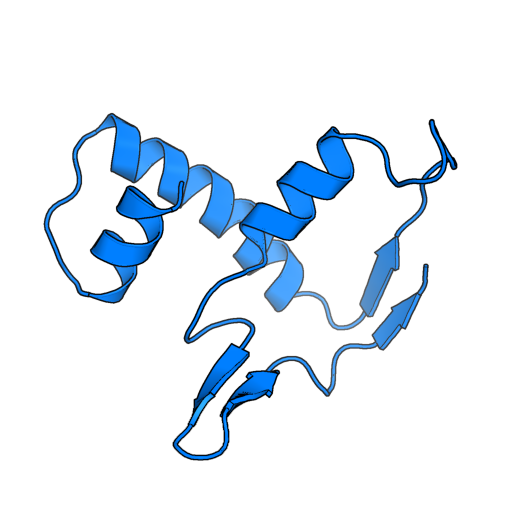 -7.931 9.734 1.00 83.06 83 LEU A CA 1
ATOM 643 C C . LEU A 1 83 ? 5.262 -8.508 10.203 1.00 83.06 83 LEU A C 1
ATOM 645 O O . LEU A 1 83 ? 5.630 -8.356 11.367 1.00 83.06 83 LEU A O 1
ATOM 649 N N . HIS A 1 84 ? 5.983 -9.139 9.281 1.00 81.62 84 HIS A N 1
ATOM 650 C CA . HIS A 1 84 ? 7.376 -9.556 9.436 1.00 81.62 84 HIS A CA 1
ATOM 651 C C . HIS A 1 84 ? 8.187 -8.942 8.289 1.00 81.62 84 HIS A C 1
ATOM 653 O O . HIS A 1 84 ? 7.685 -8.864 7.166 1.00 81.62 84 HIS A O 1
ATOM 659 N N . TYR A 1 85 ? 9.402 -8.481 8.561 1.00 77.12 85 TYR A N 1
ATOM 660 C CA . TYR A 1 85 ? 10.255 -7.778 7.602 1.00 77.12 85 TYR A CA 1
ATOM 661 C C . TYR A 1 85 ? 11.730 -8.074 7.859 1.00 77.12 85 TYR A C 1
ATOM 663 O O . TYR A 1 85 ? 12.042 -8.509 8.993 1.00 77.12 85 TYR A O 1
#